Protein AF-A0A0P7FRZ3-F1 (afdb_monomer_lite)

Structure (mmCIF, N/CA/C/O backbone):
data_AF-A0A0P7FRZ3-F1
#
_entry.id   AF-A0A0P7FRZ3-F1
#
loop_
_atom_site.group_PDB
_atom_site.id
_atom_site.type_symbol
_atom_site.label_atom_id
_atom_site.label_alt_id
_atom_site.label_comp_id
_atom_site.label_asym_id
_atom_site.label_entity_id
_atom_site.label_seq_id
_atom_site.pdbx_PDB_ins_code
_atom_site.Cartn_x
_atom_site.Cartn_y
_atom_site.Cartn_z
_atom_site.occupancy
_atom_site.B_iso_or_equiv
_atom_site.auth_seq_id
_atom_site.auth_comp_id
_atom_site.auth_asym_id
_atom_site.auth_atom_id
_atom_site.pdbx_PDB_model_num
ATOM 1 N N . MET A 1 1 ? 28.997 11.276 -11.784 1.00 44.03 1 MET A N 1
ATOM 2 C CA . MET A 1 1 ? 27.615 11.641 -11.404 1.00 44.03 1 MET A CA 1
ATOM 3 C C . MET A 1 1 ? 27.139 10.597 -10.413 1.00 44.03 1 MET A C 1
ATOM 5 O O . MET A 1 1 ? 27.100 9.428 -10.769 1.00 44.03 1 MET A O 1
ATOM 9 N N . GLY A 1 2 ? 26.952 10.987 -9.150 1.00 42.09 2 GLY A N 1
ATOM 10 C CA . GLY A 1 2 ? 26.607 10.062 -8.070 1.00 42.09 2 GLY A CA 1
ATOM 11 C C . GLY A 1 2 ? 25.217 9.480 -8.291 1.00 42.09 2 GLY A C 1
ATOM 12 O O . GLY A 1 2 ? 24.229 10.205 -8.228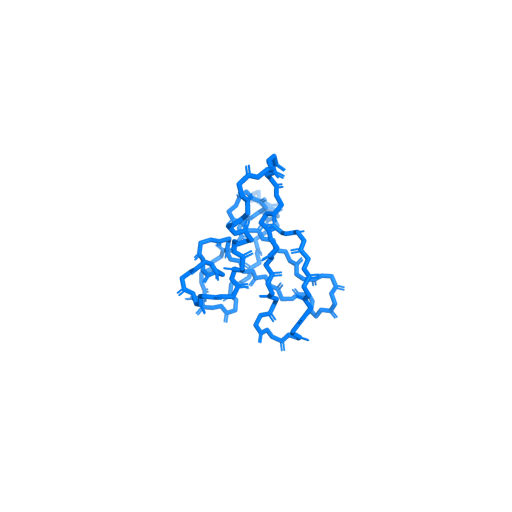 1.00 42.09 2 GLY A O 1
ATOM 13 N N . LEU A 1 3 ? 25.155 8.183 -8.578 1.00 47.62 3 LEU A N 1
ATOM 14 C CA . LEU A 1 3 ? 23.917 7.416 -8.656 1.00 47.62 3 LEU A CA 1
ATOM 15 C C . LEU A 1 3 ? 23.471 7.108 -7.226 1.00 47.62 3 LEU A C 1
ATOM 17 O O . LEU A 1 3 ? 23.672 6.004 -6.721 1.00 47.62 3 LEU A O 1
ATOM 21 N N . PHE A 1 4 ? 22.917 8.109 -6.542 1.00 49.62 4 PHE A N 1
ATOM 22 C CA . PHE A 1 4 ? 22.149 7.861 -5.331 1.00 49.62 4 PHE A CA 1
ATOM 23 C C . PHE A 1 4 ? 20.935 7.039 -5.755 1.00 49.62 4 PHE A C 1
ATOM 25 O O . PHE A 1 4 ? 19.961 7.570 -6.283 1.00 49.62 4 PHE A O 1
ATOM 32 N N . SER A 1 5 ? 21.042 5.721 -5.592 1.00 48.34 5 SER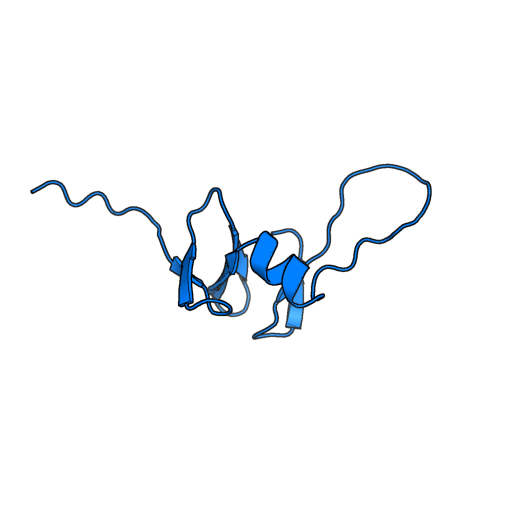 A N 1
ATOM 33 C CA . SER A 1 5 ? 19.918 4.794 -5.681 1.00 48.34 5 SER A CA 1
ATOM 34 C C . SER A 1 5 ? 19.043 5.048 -4.460 1.00 48.34 5 SER A C 1
ATOM 36 O O . SER A 1 5 ? 19.075 4.309 -3.481 1.00 48.34 5 SER A O 1
ATOM 38 N N . SER A 1 6 ? 18.347 6.180 -4.461 1.00 58.25 6 SER A N 1
ATOM 39 C CA . SER A 1 6 ? 17.239 6.409 -3.554 1.00 58.25 6 SER A CA 1
ATOM 40 C C . SER A 1 6 ? 16.240 5.306 -3.875 1.00 58.25 6 SER A C 1
ATOM 42 O O . SER A 1 6 ? 15.788 5.224 -5.013 1.00 58.25 6 SER A O 1
ATOM 44 N N . ASP A 1 7 ? 15.957 4.413 -2.925 1.00 67.38 7 ASP A N 1
ATOM 45 C CA . ASP A 1 7 ? 14.908 3.396 -3.060 1.00 67.38 7 ASP A CA 1
ATOM 46 C C . ASP A 1 7 ? 13.532 4.100 -3.108 1.00 67.38 7 ASP A C 1
ATOM 48 O O . ASP A 1 7 ? 12.751 4.037 -2.153 1.00 67.38 7 ASP A O 1
ATOM 52 N N . THR A 1 8 ? 13.267 4.859 -4.173 1.00 75.69 8 THR A N 1
ATOM 53 C CA . THR A 1 8 ? 11.985 5.492 -4.453 1.00 75.69 8 THR A CA 1
ATOM 54 C C . THR A 1 8 ? 11.177 4.582 -5.361 1.00 75.69 8 THR A C 1
ATOM 56 O O . THR A 1 8 ? 11.652 4.081 -6.379 1.00 75.69 8 THR A O 1
ATOM 59 N N . TYR A 1 9 ? 9.933 4.334 -4.964 1.00 83.00 9 TYR A N 1
ATOM 60 C CA . TYR A 1 9 ? 9.015 3.470 -5.701 1.00 83.00 9 TYR A CA 1
ATOM 61 C C . TYR A 1 9 ? 7.799 4.272 -6.150 1.00 83.00 9 TYR A C 1
ATOM 63 O O . TYR A 1 9 ? 7.298 5.079 -5.373 1.00 83.00 9 TYR A O 1
ATOM 71 N N . PRO A 1 10 ? 7.266 4.061 -7.359 1.00 84.94 10 PRO A N 1
ATOM 72 C CA . PRO A 1 10 ? 6.105 4.813 -7.818 1.00 84.94 10 PRO A CA 1
ATOM 73 C C . PRO A 1 10 ? 4.854 4.453 -7.000 1.00 84.94 10 PRO A C 1
ATOM 75 O O . PRO A 1 10 ? 4.506 3.279 -6.849 1.00 84.94 10 PRO A O 1
ATOM 78 N N . CYS A 1 11 ? 4.159 5.468 -6.485 1.00 87.81 11 CYS A N 1
ATOM 79 C CA . CYS A 1 11 ? 2.897 5.307 -5.776 1.00 87.81 11 CYS A CA 1
ATOM 80 C C . CYS A 1 11 ? 1.809 4.883 -6.753 1.00 87.81 11 CYS A C 1
ATOM 82 O O . CYS A 1 11 ? 1.475 5.626 -7.675 1.00 87.81 11 CYS A O 1
ATOM 84 N N . THR A 1 12 ? 1.161 3.745 -6.514 1.00 84.81 12 THR A N 1
ATOM 85 C CA . THR A 1 12 ? 0.082 3.285 -7.405 1.00 84.81 12 THR A CA 1
ATOM 86 C C . THR A 1 12 ? -1.227 4.062 -7.234 1.00 84.81 12 THR A C 1
ATOM 88 O O . THR A 1 12 ? -2.205 3.743 -7.902 1.00 84.81 12 THR A O 1
ATOM 91 N N . VAL A 1 13 ? -1.289 5.017 -6.299 1.00 84.38 13 VAL A N 1
ATOM 92 C CA . VAL A 1 13 ? -2.489 5.821 -6.020 1.00 84.38 13 VAL A CA 1
ATOM 93 C C . VAL A 1 13 ? -2.385 7.204 -6.658 1.00 84.38 13 VAL A C 1
ATOM 95 O O . VAL A 1 13 ? -3.288 7.596 -7.388 1.00 84.38 13 VAL A O 1
ATOM 98 N N . CYS A 1 14 ? -1.302 7.941 -6.393 1.00 86.44 14 CYS A N 1
ATOM 99 C CA . CYS A 1 14 ? -1.112 9.303 -6.905 1.00 86.44 14 CYS A CA 1
ATOM 100 C C . CYS A 1 14 ? -0.114 9.402 -8.069 1.00 86.44 14 CYS A C 1
ATOM 102 O O . CYS A 1 14 ? -0.053 10.440 -8.716 1.00 86.44 14 CYS A O 1
ATOM 104 N N . GLY A 1 15 ? 0.671 8.354 -8.338 1.00 85.12 15 GLY A N 1
ATOM 105 C CA . GLY A 1 15 ? 1.717 8.354 -9.365 1.00 85.12 15 GLY A CA 1
ATOM 106 C C . GLY A 1 15 ? 3.052 8.968 -8.930 1.00 85.12 15 GLY A C 1
ATOM 107 O O . GLY A 1 15 ? 4.040 8.798 -9.637 1.00 85.12 15 GLY A O 1
ATOM 108 N N . SER A 1 16 ? 3.117 9.633 -7.773 1.00 88.00 16 SER A N 1
ATOM 109 C CA . SER A 1 16 ? 4.351 10.238 -7.253 1.00 88.00 16 SER A CA 1
ATOM 110 C C . SER A 1 16 ? 5.293 9.216 -6.618 1.00 88.00 16 SER A C 1
ATOM 112 O O . SER A 1 16 ? 4.877 8.139 -6.196 1.00 88.00 16 SER A O 1
ATOM 114 N N . GLU A 1 17 ? 6.565 9.573 -6.485 1.00 87.69 17 GLU A N 1
ATOM 115 C CA . GLU A 1 17 ? 7.574 8.738 -5.833 1.00 87.69 17 GLU A CA 1
ATOM 116 C C . GLU A 1 17 ? 7.297 8.572 -4.326 1.00 87.69 17 GLU A C 1
ATOM 118 O O . GLU A 1 17 ? 7.062 9.532 -3.591 1.00 87.69 17 GLU A O 1
ATOM 123 N N . VAL A 1 18 ? 7.316 7.326 -3.858 1.00 86.38 18 VAL A N 1
ATOM 124 C CA . VAL A 1 18 ? 7.205 6.919 -2.455 1.00 86.38 18 VAL A CA 1
ATOM 125 C C . VAL A 1 18 ? 8.604 6.648 -1.936 1.00 86.38 18 VAL A C 1
ATOM 127 O O . VAL A 1 18 ? 9.298 5.761 -2.436 1.00 86.38 18 VAL A O 1
ATOM 130 N N . THR A 1 19 ? 9.002 7.388 -0.910 1.00 83.12 19 THR A N 1
ATOM 131 C CA . THR A 1 19 ? 10.212 7.109 -0.135 1.00 83.12 19 THR A CA 1
ATOM 132 C C . THR A 1 19 ? 9.893 6.104 0.977 1.00 83.12 19 THR A C 1
ATOM 134 O O . THR A 1 19 ? 8.742 5.966 1.398 1.00 83.12 19 THR A O 1
ATOM 137 N N . LYS A 1 20 ? 10.917 5.441 1.529 1.00 75.12 20 LYS A N 1
ATOM 138 C CA . LYS A 1 20 ? 10.773 4.606 2.741 1.00 75.12 20 LYS A CA 1
ATOM 139 C C . LYS A 1 20 ? 10.251 5.375 3.968 1.00 75.12 20 LYS A C 1
ATOM 141 O O . LYS A 1 20 ? 9.823 4.736 4.923 1.00 75.12 20 LYS A O 1
ATOM 146 N N . SER A 1 21 ? 10.309 6.708 3.960 1.00 79.12 21 SER A N 1
ATOM 147 C CA . SER A 1 21 ? 9.848 7.556 5.067 1.00 79.12 21 SER A CA 1
ATOM 148 C C . SER A 1 21 ? 8.372 7.948 4.944 1.00 79.12 21 SER A C 1
ATOM 150 O O . SER A 1 21 ? 7.697 8.078 5.962 1.00 79.12 21 SER A O 1
ATOM 152 N N . ASP A 1 22 ? 7.862 8.110 3.719 1.00 79.06 22 ASP A N 1
ATOM 153 C CA . ASP A 1 22 ? 6.492 8.581 3.450 1.00 79.06 22 ASP A CA 1
ATOM 154 C C . ASP A 1 22 ? 5.486 7.447 3.181 1.00 79.06 22 ASP A C 1
ATOM 156 O O . ASP A 1 22 ? 4.265 7.654 3.141 1.00 79.06 22 ASP A O 1
ATOM 160 N N . GLY A 1 23 ? 5.965 6.221 2.978 1.00 79.94 23 GLY A N 1
ATOM 161 C CA . GLY A 1 23 ? 5.092 5.102 2.667 1.00 79.94 23 GLY A CA 1
ATOM 162 C C . GLY A 1 23 ? 5.742 3.736 2.770 1.00 79.94 23 GLY A C 1
ATOM 163 O O . GLY A 1 23 ? 6.874 3.569 3.217 1.00 79.94 23 GLY A O 1
ATOM 164 N N . GLY A 1 24 ? 4.976 2.739 2.344 1.00 82.62 24 GLY A N 1
ATOM 165 C CA . GLY A 1 24 ? 5.356 1.340 2.442 1.00 82.62 24 GLY A CA 1
ATOM 166 C C . GLY A 1 24 ? 5.031 0.572 1.171 1.00 82.62 24 GLY A C 1
ATOM 167 O O . GLY A 1 24 ? 4.227 0.999 0.335 1.00 82.62 24 GLY A O 1
ATOM 168 N N . ARG A 1 25 ? 5.664 -0.595 1.036 1.00 84.06 25 ARG A N 1
ATOM 169 C CA . ARG A 1 25 ? 5.402 -1.543 -0.050 1.00 84.06 25 ARG A CA 1
ATOM 170 C C . ARG A 1 25 ? 4.597 -2.719 0.460 1.00 84.06 25 ARG A C 1
ATOM 172 O O . ARG A 1 25 ? 4.813 -3.208 1.568 1.00 84.06 25 ARG A O 1
ATOM 179 N N . CYS A 1 26 ? 3.692 -3.207 -0.375 1.00 83.50 26 CYS A N 1
ATOM 180 C CA . CYS A 1 26 ? 2.988 -4.438 -0.088 1.00 83.50 26 CYS A CA 1
ATOM 181 C C . CYS A 1 26 ? 3.901 -5.646 -0.377 1.00 83.50 26 CYS A C 1
ATOM 183 O O . CYS A 1 26 ? 4.249 -5.856 -1.530 1.00 83.50 26 CYS A O 1
ATOM 185 N N . PRO A 1 27 ? 4.199 -6.529 0.587 1.00 81.25 27 PRO A N 1
ATOM 186 C CA . PRO A 1 27 ? 5.025 -7.719 0.386 1.00 81.25 27 PRO A CA 1
ATOM 187 C C . PRO A 1 27 ? 4.344 -8.778 -0.490 1.00 81.25 27 PRO A C 1
ATOM 189 O O . PRO A 1 27 ? 4.968 -9.765 -0.853 1.00 81.25 27 PRO A O 1
ATOM 192 N N . ARG A 1 28 ? 3.050 -8.611 -0.799 1.00 85.25 28 ARG A N 1
ATOM 193 C CA . ARG A 1 28 ? 2.282 -9.569 -1.603 1.00 85.25 28 ARG A CA 1
ATOM 194 C C . ARG A 1 28 ? 2.275 -9.237 -3.092 1.00 85.25 28 ARG A C 1
ATOM 196 O O . ARG A 1 28 ? 2.317 -10.147 -3.905 1.00 85.25 28 ARG A O 1
ATOM 203 N N . CYS A 1 29 ? 2.154 -7.961 -3.444 1.00 85.56 29 CYS A N 1
ATOM 204 C CA . CYS A 1 29 ? 2.064 -7.517 -4.840 1.00 85.56 29 CYS A CA 1
ATOM 205 C C . CYS A 1 29 ? 3.102 -6.455 -5.206 1.00 85.56 29 CYS A C 1
ATOM 207 O O . CYS A 1 29 ? 3.005 -5.859 -6.270 1.00 85.56 29 CYS A O 1
ATOM 209 N N . ASP A 1 30 ? 4.031 -6.169 -4.293 1.00 83.88 30 ASP A N 1
ATOM 210 C CA . ASP A 1 30 ? 5.170 -5.259 -4.450 1.00 83.88 30 ASP A CA 1
ATOM 211 C C . ASP A 1 30 ? 4.818 -3.791 -4.772 1.00 83.88 30 ASP A C 1
ATOM 213 O O . ASP A 1 30 ? 5.688 -2.944 -4.995 1.00 83.88 30 ASP A O 1
ATOM 217 N N . ALA A 1 31 ? 3.523 -3.470 -4.738 1.00 85.81 31 ALA A N 1
ATOM 218 C CA . ALA A 1 31 ? 3.000 -2.140 -4.987 1.00 85.81 31 ALA A CA 1
ATOM 219 C C . ALA A 1 31 ? 3.335 -1.199 -3.823 1.00 85.81 31 ALA A C 1
ATOM 221 O O . ALA A 1 31 ? 3.235 -1.585 -2.654 1.00 85.81 31 ALA A O 1
ATOM 222 N N . ALA A 1 32 ? 3.740 0.024 -4.161 1.00 86.25 32 ALA A N 1
ATOM 223 C CA . ALA A 1 32 ? 4.111 1.065 -3.216 1.00 86.25 32 ALA A CA 1
ATOM 224 C C . ALA A 1 32 ? 3.008 2.118 -3.114 1.00 86.25 32 ALA A C 1
ATOM 226 O O . ALA A 1 32 ? 2.353 2.457 -4.105 1.00 86.25 32 ALA A O 1
ATOM 227 N N . PHE A 1 33 ? 2.802 2.637 -1.908 1.00 86.88 33 PHE A N 1
ATOM 228 C CA . PHE A 1 33 ? 1.800 3.666 -1.650 1.00 86.88 33 PHE A CA 1
ATOM 229 C C . PHE A 1 33 ? 2.244 4.535 -0.482 1.00 86.88 33 PHE A C 1
ATOM 231 O O . PHE A 1 33 ? 2.781 4.025 0.506 1.00 86.88 33 PHE A O 1
ATOM 238 N N . HIS A 1 34 ? 1.944 5.829 -0.550 1.00 87.94 34 HIS A N 1
ATOM 239 C CA . HIS A 1 34 ? 2.100 6.702 0.607 1.00 87.94 34 HIS A CA 1
ATOM 240 C C . HIS A 1 34 ? 1.089 6.337 1.697 1.00 87.94 34 HIS A C 1
ATOM 242 O O . HIS A 1 34 ? -0.072 6.012 1.410 1.00 87.94 34 HIS A O 1
ATOM 248 N N . ALA A 1 35 ? 1.503 6.440 2.960 1.00 80.62 35 ALA A N 1
ATOM 249 C CA . ALA A 1 35 ? 0.613 6.189 4.093 1.00 80.62 35 ALA A CA 1
ATOM 250 C C . ALA A 1 35 ? -0.593 7.151 4.082 1.00 80.62 35 ALA A C 1
ATOM 252 O O . ALA A 1 35 ? -1.714 6.774 4.429 1.00 80.62 35 ALA A O 1
ATOM 253 N N . GLU A 1 36 ? -0.378 8.388 3.638 1.00 82.62 36 GLU A N 1
ATOM 254 C CA . GLU A 1 36 ? -1.417 9.393 3.397 1.00 82.62 36 GLU A CA 1
ATOM 255 C C . GLU A 1 36 ? -2.358 9.035 2.244 1.00 82.62 36 GLU A C 1
ATOM 257 O O . GLU A 1 36 ? -3.571 9.138 2.413 1.00 82.62 36 GLU A O 1
ATOM 262 N N . CYS A 1 37 ? -1.845 8.523 1.121 1.00 85.62 37 CYS A N 1
ATOM 263 C CA . CYS A 1 37 ? -2.672 8.071 0.003 1.00 85.62 37 CYS A CA 1
ATOM 264 C C . CYS A 1 37 ? -3.617 6.948 0.443 1.00 85.62 37 CYS A C 1
ATOM 266 O O . CYS A 1 37 ? -4.807 6.987 0.135 1.00 85.62 37 CYS A O 1
ATOM 268 N N . LEU A 1 38 ? -3.116 5.989 1.233 1.00 79.31 38 LEU A N 1
ATOM 269 C CA . LEU A 1 38 ? -3.929 4.911 1.805 1.00 79.31 38 LEU A CA 1
ATOM 270 C C . LEU A 1 38 ? -5.009 5.437 2.764 1.00 79.31 38 LEU A C 1
ATOM 272 O O . LEU A 1 38 ? -6.128 4.914 2.769 1.00 79.31 38 LEU A O 1
ATOM 276 N N . LYS A 1 39 ? -4.695 6.468 3.566 1.00 80.44 39 LYS A N 1
ATOM 277 C CA . LYS A 1 39 ? -5.678 7.152 4.426 1.00 80.44 39 LYS A CA 1
ATOM 278 C C . LYS A 1 39 ? -6.740 7.869 3.591 1.00 80.44 39 LYS A C 1
ATOM 280 O O . LYS A 1 39 ? -7.917 7.753 3.916 1.00 80.44 39 LYS A O 1
ATOM 285 N N . ASN A 1 40 ? -6.333 8.557 2.524 1.00 82.19 40 ASN A N 1
ATOM 286 C CA . ASN A 1 40 ? -7.215 9.352 1.672 1.00 82.19 40 ASN A CA 1
ATOM 287 C C . ASN A 1 40 ? -8.241 8.479 0.930 1.00 82.19 40 ASN A C 1
ATOM 289 O O . ASN A 1 40 ? -9.429 8.774 0.931 1.00 82.19 40 ASN A O 1
ATOM 293 N N . ILE A 1 41 ? -7.815 7.328 0.398 1.00 79.88 41 ILE A N 1
ATOM 294 C CA . ILE A 1 41 ? -8.723 6.372 -0.265 1.00 79.88 41 ILE A CA 1
ATOM 295 C C . ILE A 1 41 ? -9.583 5.552 0.717 1.00 79.88 41 ILE A C 1
ATOM 297 O O . ILE A 1 41 ? -10.261 4.613 0.306 1.00 79.88 41 ILE A O 1
ATOM 301 N N . GLY A 1 42 ? -9.508 5.825 2.026 1.00 72.31 42 GLY A N 1
ATOM 302 C CA . GLY A 1 42 ? -10.283 5.109 3.044 1.00 72.31 42 GLY A CA 1
ATOM 303 C C . GLY A 1 42 ? -9.887 3.638 3.236 1.00 72.31 42 GLY A C 1
ATOM 304 O O . GLY A 1 42 ? -10.593 2.895 3.916 1.00 72.31 42 GLY A O 1
ATOM 305 N N . ASN A 1 43 ? -8.747 3.198 2.689 1.00 71.88 43 ASN A N 1
ATOM 306 C CA . ASN A 1 43 ? -8.239 1.831 2.876 1.00 71.88 43 ASN A CA 1
ATOM 307 C C . ASN A 1 43 ? -7.490 1.644 4.205 1.00 71.88 43 ASN A C 1
ATOM 309 O O . ASN A 1 43 ? -6.942 0.575 4.484 1.00 71.88 43 ASN A O 1
ATOM 313 N N . VAL A 1 44 ? -7.494 2.665 5.058 1.00 69.69 44 VAL A N 1
ATOM 314 C CA . VAL A 1 44 ? -6.996 2.598 6.428 1.00 69.69 44 VAL A CA 1
ATOM 315 C C . VAL A 1 44 ? -8.181 2.474 7.375 1.00 69.69 44 VAL A C 1
ATOM 317 O O . VAL A 1 44 ? -8.887 3.446 7.640 1.00 69.69 44 VAL A O 1
ATOM 320 N N . LYS A 1 45 ? -8.386 1.278 7.934 1.00 60.53 45 LYS A N 1
ATOM 321 C CA . LYS A 1 45 ? -9.327 1.111 9.045 1.00 60.53 45 LYS A CA 1
ATOM 322 C C . LYS A 1 45 ? -8.606 1.470 10.338 1.00 60.53 45 LYS A C 1
ATOM 324 O O . LYS A 1 45 ? -7.817 0.686 10.864 1.00 60.53 45 LYS A O 1
ATOM 329 N N . LYS A 1 46 ? -8.894 2.659 10.869 1.00 54.28 46 LYS A N 1
ATOM 330 C CA . LYS A 1 46 ? -8.661 2.937 12.288 1.00 54.28 46 LYS A CA 1
ATOM 331 C C . LYS A 1 46 ? -9.686 2.112 13.067 1.00 54.28 46 LYS A C 1
ATOM 333 O O . LYS A 1 46 ? -10.879 2.387 12.987 1.00 54.28 46 LYS A O 1
ATOM 338 N N . GLU A 1 47 ? -9.249 1.076 13.781 1.00 50.56 47 GLU A N 1
ATOM 339 C CA . GLU A 1 47 ? -10.096 0.473 14.813 1.00 50.56 47 GLU A CA 1
ATOM 340 C C . GLU A 1 47 ? -10.217 1.495 15.949 1.00 50.56 47 GLU A C 1
ATOM 342 O O . GLU A 1 47 ? -9.386 1.557 16.850 1.00 50.56 47 GLU A O 1
ATOM 347 N N . SER A 1 48 ? -11.237 2.350 15.870 1.00 42.22 48 SER A N 1
ATOM 348 C CA . SER A 1 48 ? -11.649 3.239 16.953 1.00 42.22 48 SER A CA 1
ATOM 349 C C . SER A 1 48 ? -12.267 2.396 18.069 1.00 42.22 48 SER A C 1
ATOM 351 O O . SER A 1 48 ? -13.485 2.341 18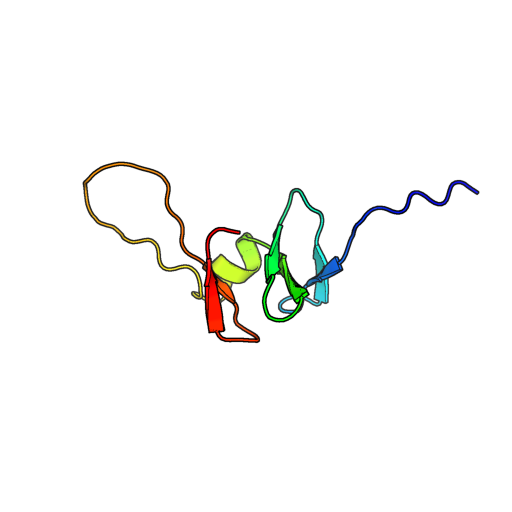.222 1.00 42.22 48 SER A O 1
ATOM 353 N N . LYS A 1 49 ? -11.436 1.687 18.836 1.00 42.59 49 LYS A N 1
ATOM 354 C CA . LYS A 1 49 ? -11.845 1.116 20.117 1.00 42.59 49 LYS A CA 1
ATOM 355 C C . LYS A 1 49 ? -10.960 1.696 21.207 1.00 42.59 49 LYS A C 1
ATOM 357 O O . LYS A 1 49 ? -9.742 1.617 21.146 1.00 42.59 49 LYS A O 1
ATOM 362 N N . LEU A 1 50 ? -11.644 2.293 22.172 1.00 49.12 50 LEU A N 1
ATOM 363 C CA . LEU A 1 50 ? -11.253 3.014 23.385 1.00 49.12 50 LEU A CA 1
ATOM 364 C C . LEU A 1 50 ? -10.178 2.369 24.295 1.00 49.12 50 LEU A C 1
ATOM 366 O O . LEU A 1 50 ? -10.087 2.730 25.462 1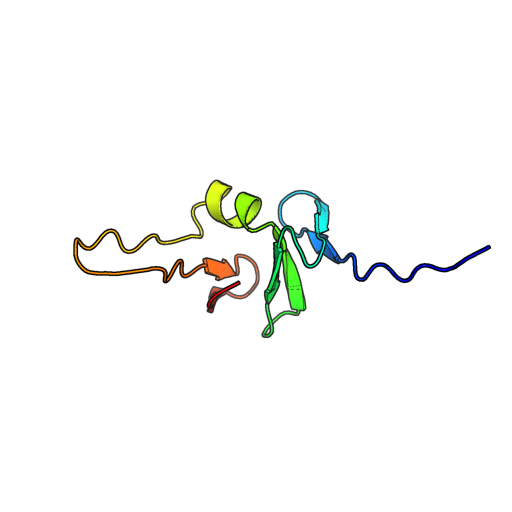.00 49.12 50 LEU A O 1
ATOM 370 N N . ILE A 1 51 ? -9.361 1.420 23.828 1.00 46.97 51 ILE A N 1
ATOM 371 C CA . ILE A 1 51 ? -8.385 0.700 24.651 1.00 46.97 51 ILE A CA 1
ATOM 372 C C . ILE A 1 51 ? -7.086 0.487 23.856 1.00 46.97 51 ILE A C 1
ATOM 374 O O . ILE A 1 51 ? -6.984 -0.419 23.041 1.00 46.97 51 ILE A O 1
ATOM 378 N N . ARG A 1 52 ? -6.090 1.332 24.156 1.00 42.09 52 ARG A N 1
ATOM 379 C CA . ARG A 1 52 ? -4.638 1.162 23.931 1.00 42.09 52 ARG A CA 1
ATOM 380 C C . ARG A 1 52 ? -4.143 0.848 22.499 1.00 42.09 52 ARG A C 1
ATOM 382 O O . ARG A 1 52 ? -4.105 -0.292 22.056 1.00 42.09 52 ARG A O 1
ATOM 389 N N . SER A 1 53 ? -3.555 1.892 21.905 1.00 46.09 53 SER A N 1
ATOM 390 C CA . SER A 1 53 ? -2.300 1.879 21.128 1.00 46.09 53 SER A CA 1
ATOM 391 C C . SER A 1 53 ? -2.271 1.273 19.709 1.00 46.09 53 SER A C 1
ATOM 393 O O . SER A 1 53 ? -2.224 0.064 19.489 1.00 46.09 53 SER A O 1
ATOM 395 N N . ASP A 1 54 ? -2.089 2.184 18.746 1.00 51.59 54 ASP A N 1
ATOM 396 C CA . ASP A 1 54 ? -1.025 2.110 17.729 1.00 51.59 54 ASP A CA 1
ATOM 397 C C . ASP A 1 54 ? -1.009 0.953 16.719 1.00 51.59 54 ASP A C 1
ATOM 399 O O . ASP A 1 54 ? 0.050 0.508 16.258 1.00 51.59 54 ASP A O 1
ATOM 403 N N . LYS A 1 55 ? -2.172 0.457 16.289 1.00 54.44 55 LYS A N 1
ATOM 404 C CA . LYS A 1 55 ? -2.231 -0.483 15.155 1.00 54.44 55 LYS A CA 1
ATOM 405 C C . LYS A 1 55 ? -3.142 0.016 14.042 1.00 54.44 55 LYS A C 1
ATOM 407 O O . LYS A 1 55 ? -4.210 -0.534 13.800 1.00 54.44 55 LYS A O 1
ATOM 412 N N . ILE A 1 56 ? -2.677 1.047 13.336 1.00 61.28 56 ILE A N 1
ATOM 413 C CA . ILE A 1 56 ? -3.221 1.427 12.030 1.00 61.28 56 ILE A CA 1
ATOM 414 C C . ILE A 1 56 ? -3.003 0.234 11.086 1.00 61.28 56 ILE A C 1
ATOM 416 O O . ILE A 1 56 ? -1.869 -0.083 10.735 1.00 61.28 56 ILE A O 1
ATOM 420 N N . LYS A 1 57 ? -4.079 -0.479 10.739 1.00 68.81 57 LYS A N 1
ATOM 421 C CA . LYS A 1 57 ? -4.056 -1.536 9.722 1.00 68.81 57 LYS A CA 1
ATOM 422 C C . LYS A 1 57 ? -4.456 -0.905 8.396 1.00 68.81 57 LYS A C 1
ATOM 424 O O . LYS A 1 57 ? -5.540 -0.328 8.278 1.00 68.81 57 LYS A O 1
ATOM 429 N N . ALA A 1 58 ? -3.587 -1.022 7.406 1.00 74.31 58 ALA A N 1
ATOM 430 C CA . ALA A 1 58 ? -3.807 -0.488 6.078 1.00 74.31 58 ALA A CA 1
ATOM 431 C C . ALA A 1 58 ? -4.000 -1.641 5.086 1.00 74.31 58 ALA A C 1
ATOM 433 O O . ALA A 1 58 ? -3.235 -2.611 5.055 1.00 74.31 58 ALA A O 1
ATOM 434 N N . LYS A 1 59 ? -5.067 -1.556 4.292 1.00 80.31 59 LYS A N 1
ATOM 435 C CA . LYS A 1 59 ? -5.374 -2.508 3.229 1.00 80.31 59 LYS A CA 1
ATOM 436 C C . LYS A 1 59 ? -4.719 -2.040 1.935 1.00 80.31 59 LYS A C 1
ATOM 438 O O . LYS A 1 59 ? -4.896 -0.902 1.516 1.00 80.31 59 LYS A O 1
ATOM 443 N N . CYS A 1 60 ? -3.985 -2.928 1.282 1.00 83.06 60 CYS A N 1
ATOM 444 C CA . CYS A 1 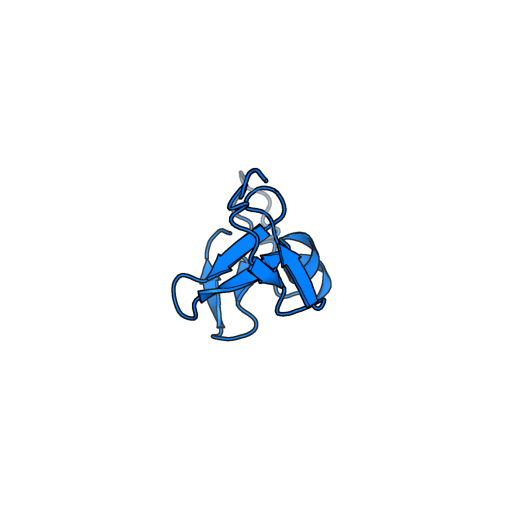60 ? -3.457 -2.687 -0.047 1.00 83.06 60 CYS A CA 1
ATOM 445 C C . CYS A 1 60 ? -4.623 -2.585 -1.051 1.00 83.06 60 CYS A C 1
ATOM 447 O O . CYS A 1 60 ? -5.391 -3.544 -1.161 1.00 83.06 60 CYS A O 1
ATOM 449 N N . PRO A 1 61 ? -4.756 -1.478 -1.804 1.00 77.56 61 PRO A N 1
ATOM 450 C CA . PRO A 1 61 ? -5.818 -1.328 -2.800 1.00 77.56 61 PRO A CA 1
ATOM 451 C C . PRO A 1 61 ? -5.624 -2.236 -4.023 1.00 77.56 61 PRO A C 1
ATOM 453 O O . PRO A 1 61 ? -6.594 -2.546 -4.699 1.00 77.56 61 PRO A O 1
ATOM 456 N N . ASN A 1 62 ? -4.393 -2.680 -4.289 1.00 81.56 62 ASN A N 1
ATOM 457 C CA . ASN A 1 62 ? -4.057 -3.474 -5.469 1.00 81.56 62 ASN A CA 1
ATOM 458 C C . ASN A 1 62 ? -4.363 -4.973 -5.264 1.00 81.56 62 ASN A C 1
ATOM 460 O O . ASN A 1 62 ? -5.119 -5.567 -6.021 1.00 81.56 62 ASN A O 1
ATOM 464 N N . CYS A 1 63 ? -3.854 -5.585 -4.186 1.00 84.25 63 CYS A N 1
ATOM 465 C CA . CYS A 1 63 ? -4.057 -7.020 -3.917 1.00 84.25 63 CYS A CA 1
ATOM 466 C C . CYS A 1 63 ? -4.995 -7.339 -2.744 1.00 84.25 63 CYS A C 1
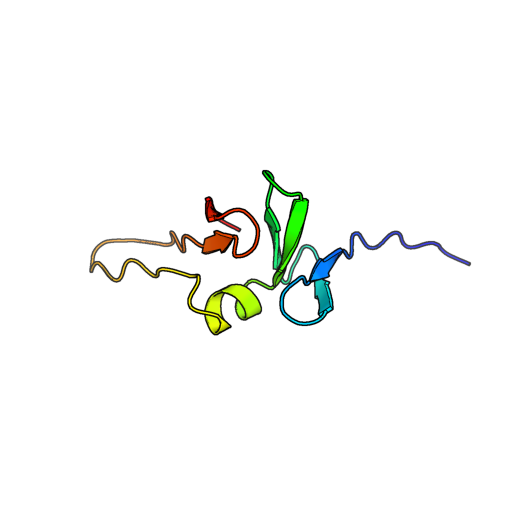ATOM 468 O O . CYS A 1 63 ? -5.229 -8.507 -2.436 1.00 84.25 63 CYS A O 1
ATOM 470 N N . GLY A 1 64 ? -5.484 -6.326 -2.026 1.00 79.81 64 GLY A N 1
ATOM 471 C CA . GLY A 1 64 ? -6.353 -6.507 -0.863 1.00 79.81 64 GLY A CA 1
ATOM 472 C C . GLY A 1 64 ? -5.653 -6.976 0.417 1.00 79.81 64 GLY A C 1
ATOM 473 O O . GLY A 1 64 ? -6.334 -7.184 1.421 1.00 79.81 64 GLY A O 1
ATOM 474 N N . ASN A 1 65 ? -4.323 -7.127 0.418 1.00 81.88 65 ASN A N 1
ATOM 475 C CA . ASN A 1 65 ? -3.565 -7.556 1.594 1.00 81.88 65 ASN A CA 1
ATOM 476 C C . ASN A 1 65 ? -3.642 -6.521 2.728 1.00 81.88 65 ASN A C 1
ATOM 478 O O . ASN A 1 65 ? -3.390 -5.341 2.501 1.00 81.88 65 ASN A O 1
ATOM 482 N N . VAL A 1 66 ? -3.953 -6.950 3.951 1.00 78.06 66 VAL A N 1
ATOM 483 C CA . VAL A 1 66 ? -4.058 -6.065 5.122 1.00 78.06 66 VAL A CA 1
ATOM 484 C C . VAL A 1 66 ? -2.820 -6.240 5.993 1.00 78.06 66 VAL A C 1
ATOM 486 O O . VAL A 1 66 ? -2.535 -7.349 6.435 1.00 78.06 66 VAL A O 1
ATOM 489 N N . GLY A 1 67 ? -2.096 -5.154 6.258 1.00 69.19 67 GLY A N 1
ATOM 490 C CA . GLY A 1 67 ? -0.878 -5.180 7.068 1.00 69.19 67 GLY A CA 1
ATOM 491 C C . GLY A 1 67 ? -0.606 -3.853 7.769 1.00 69.19 67 GLY A C 1
ATOM 492 O O . GLY A 1 67 ? -1.391 -2.907 7.667 1.00 69.19 67 GLY A O 1
ATOM 493 N N . LYS A 1 68 ? 0.493 -3.810 8.526 1.00 65.00 68 LYS A N 1
ATOM 494 C CA . LYS A 1 68 ? 1.083 -2.561 9.014 1.00 65.00 68 LYS A CA 1
ATOM 495 C C . LYS A 1 68 ? 2.097 -2.101 7.969 1.00 65.00 68 LYS A C 1
ATOM 497 O O . LYS A 1 68 ? 3.066 -2.821 7.738 1.00 65.00 68 LYS A O 1
ATOM 502 N N . TRP A 1 69 ? 1.846 -0.947 7.366 1.00 65.88 69 TRP A N 1
ATOM 503 C CA . TRP A 1 69 ? 2.771 -0.226 6.491 1.00 65.88 69 TRP A CA 1
ATOM 504 C C . TRP A 1 69 ? 2.886 1.195 7.021 1.00 65.88 69 TRP A C 1
ATOM 506 O O . TRP A 1 69 ? 1.842 1.710 7.496 1.00 65.88 69 TRP A O 1
#

Foldseek 3Di:
DDPPPQVWDQAPQPRDTDHPVQWDADPVPRHIHGPVSQVVVVQWDDPPDPDDDDDGWGADPPPRDIDGD

pLDDT: mean 72.42, std 14.88, range [42.09, 88.0]

Organism: NCBI:txid699431

Secondary structure (DSSP, 8-state):
--------EEBTTTSSEEPTTTEEE-TTT--EEEHHHHHHTT-EE----SS-----EEE-TTT--EE--

Sequence (69 aa):
MGLFSSDTYPCTVCGSEVTKSDGGRCPRCDAAFHAECLKNIGNVKKESKLIRSDKIKAKCPNCGNVGKW

InterPro domains:
  IPR001841 Zinc finger, RING-type [PS50089] (11-63)
  IPR013083 Zinc finger, RING/FYVE/PHD-type [G3DSA:3.30.40.10] (4-69)

Radius of gyration: 13.53 Å; chains: 1; bounding box: 40×21×36 Å